Protein AF-A0A376UG35-F1 (afdb_monomer_lite)

Foldseek 3Di:
DDPLVCCVLQQVVVPDDCVVLVDDPDDPPDPVVSNVSSVVVCVVVVPDPDDDPDDPVNSVCSVVVVCVVVVVVVVVCVVCVVVCVVVVVDD

Organism: Escherichia coli (NCBI:txid562)

Secondary structure (DSSP, 8-state):
--HHHHHHHH-GGGTS-HHHHT--S-----HHHHHHHHHHHHHHTT---S-----HHHHHHHHTGGGHHHHHHHHHHHHTHHHHHHTT---

Radius of gyration: 17.56 Å; chains: 1; bounding box: 37×34×48 Å

pLDDT: mean 85.36, std 9.65, range [45.12, 94.12]

Structure (mmCIF, N/CA/C/O backbone):
data_AF-A0A376UG35-F1
#
_entry.id   AF-A0A376UG35-F1
#
loop_
_atom_site.group_PDB
_atom_site.id
_atom_site.type_symbol
_atom_site.label_atom_id
_atom_site.label_alt_id
_atom_site.label_comp_id
_atom_site.label_asym_id
_atom_site.label_entity_id
_atom_site.label_seq_id
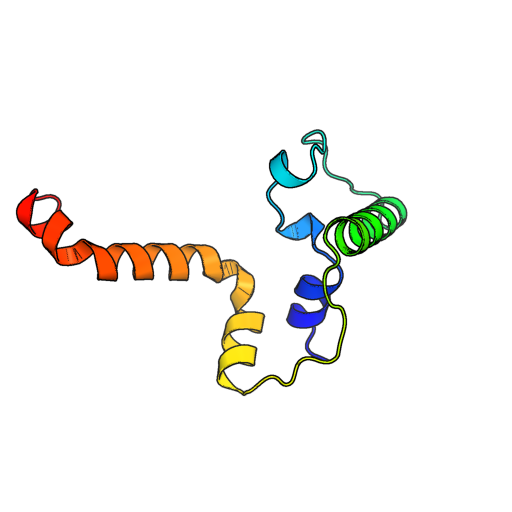_atom_site.pdbx_PDB_ins_code
_atom_site.Cartn_x
_atom_site.Cartn_y
_atom_site.Cartn_z
_atom_site.occupancy
_atom_site.B_iso_or_equiv
_atom_site.auth_seq_id
_atom_site.auth_comp_id
_atom_site.auth_asym_id
_atom_site.auth_atom_id
_atom_site.pdbx_PDB_model_num
ATOM 1 N N . MET A 1 1 ? 4.225 -10.642 13.104 1.00 60.91 1 MET A N 1
ATOM 2 C CA . MET A 1 1 ? 3.592 -9.963 11.948 1.00 60.91 1 MET A CA 1
ATOM 3 C C . MET A 1 1 ? 4.407 -8.727 11.614 1.00 60.91 1 MET A C 1
ATOM 5 O O . MET A 1 1 ? 4.689 -7.954 12.520 1.00 60.91 1 MET A O 1
ATOM 9 N N . ASN A 1 2 ? 4.849 -8.591 10.365 1.00 82.56 2 ASN A N 1
ATOM 10 C CA . ASN A 1 2 ? 5.712 -7.498 9.914 1.00 82.56 2 ASN A CA 1
ATOM 11 C C . ASN A 1 2 ? 5.038 -6.124 10.149 1.00 82.56 2 ASN A C 1
ATOM 13 O O . ASN A 1 2 ? 3.854 -5.961 9.852 1.00 82.56 2 ASN A O 1
ATOM 17 N N . LEU A 1 3 ? 5.767 -5.151 10.710 1.00 85.56 3 LEU A N 1
ATOM 18 C CA . LEU A 1 3 ? 5.226 -3.826 11.044 1.00 85.56 3 LEU A CA 1
ATOM 19 C C . LEU A 1 3 ? 4.799 -3.041 9.795 1.00 85.56 3 LEU A C 1
ATOM 21 O O . LEU A 1 3 ? 3.757 -2.389 9.811 1.00 85.56 3 LEU A O 1
ATOM 25 N N . ALA A 1 4 ? 5.579 -3.123 8.716 1.00 88.56 4 ALA A N 1
ATOM 26 C CA . ALA A 1 4 ? 5.257 -2.471 7.453 1.00 88.56 4 ALA A CA 1
ATOM 27 C C . ALA A 1 4 ? 3.988 -3.074 6.839 1.00 88.56 4 ALA A C 1
ATOM 29 O O . ALA A 1 4 ? 3.096 -2.335 6.435 1.00 88.56 4 ALA A O 1
ATOM 30 N N . LEU A 1 5 ? 3.842 -4.403 6.892 1.00 89.88 5 LEU A N 1
ATOM 31 C CA . LEU A 1 5 ? 2.618 -5.080 6.454 1.00 89.88 5 LEU A CA 1
ATOM 32 C C . LEU A 1 5 ? 1.386 -4.587 7.223 1.00 89.88 5 LEU A C 1
ATOM 34 O O . LEU A 1 5 ? 0.357 -4.313 6.618 1.00 89.88 5 LEU A O 1
ATOM 38 N N . ARG A 1 6 ? 1.491 -4.430 8.550 1.00 89.81 6 ARG A N 1
ATOM 39 C CA . ARG A 1 6 ? 0.388 -3.890 9.364 1.00 89.81 6 ARG A CA 1
ATOM 40 C C . ARG A 1 6 ? -0.013 -2.488 8.924 1.00 89.81 6 ARG A C 1
ATOM 42 O O . ARG A 1 6 ? -1.200 -2.210 8.842 1.00 89.81 6 ARG A O 1
ATOM 49 N N . LYS A 1 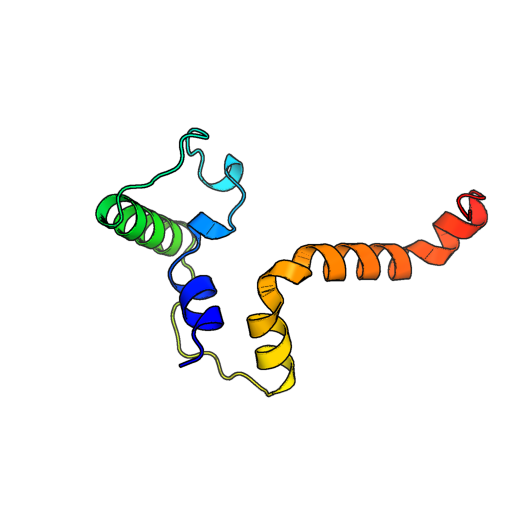7 ? 0.959 -1.622 8.630 1.00 91.00 7 LYS A N 1
ATOM 50 C CA . LYS A 1 7 ? 0.671 -0.276 8.120 1.00 91.00 7 LYS A CA 1
ATOM 51 C C . LYS A 1 7 ? -0.005 -0.319 6.751 1.00 91.00 7 LYS A C 1
ATOM 53 O O . LYS A 1 7 ? -0.949 0.421 6.534 1.00 91.00 7 LYS A O 1
ATOM 58 N N . ILE A 1 8 ? 0.435 -1.196 5.852 1.00 90.56 8 ILE A N 1
ATOM 59 C CA . ILE A 1 8 ? -0.187 -1.322 4.528 1.00 90.56 8 ILE A CA 1
ATOM 60 C C . ILE A 1 8 ? -1.634 -1.816 4.652 1.00 90.56 8 ILE A C 1
ATOM 62 O O . ILE A 1 8 ? -2.513 -1.264 4.013 1.00 90.56 8 ILE A O 1
ATOM 66 N N . ILE A 1 9 ? -1.899 -2.821 5.488 1.00 91.62 9 ILE A N 1
ATOM 67 C CA . ILE A 1 9 ? -3.243 -3.407 5.605 1.00 91.62 9 ILE A CA 1
ATOM 68 C C . ILE A 1 9 ? -4.207 -2.477 6.358 1.00 91.62 9 ILE A C 1
ATOM 70 O O . ILE A 1 9 ? -5.327 -2.260 5.909 1.00 91.62 9 ILE A O 1
ATOM 74 N N . TYR A 1 10 ? -3.786 -1.934 7.504 1.00 91.94 10 TYR A N 1
ATOM 75 C CA . TYR A 1 10 ? -4.687 -1.250 8.442 1.00 91.94 10 TYR A CA 1
ATOM 76 C C . TYR A 1 10 ? -4.599 0.279 8.404 1.00 91.94 10 TYR A C 1
ATOM 78 O O . TYR A 1 10 ? -5.349 0.950 9.111 1.00 91.94 10 TYR A O 1
ATOM 86 N N . ASP A 1 11 ? -3.687 0.853 7.615 1.00 92.25 11 ASP A N 1
ATOM 87 C CA . ASP A 1 11 ? -3.535 2.306 7.491 1.00 92.25 11 ASP A CA 1
ATOM 88 C C . ASP A 1 11 ? -3.578 2.799 6.032 1.00 92.25 11 ASP A C 1
ATOM 90 O O . ASP A 1 11 ? -2.661 3.495 5.584 1.00 92.25 11 ASP A O 1
ATOM 94 N N . PRO A 1 12 ? -4.645 2.477 5.268 1.00 91.56 12 PRO A N 1
ATOM 95 C CA . PRO A 1 12 ? -4.774 2.868 3.867 1.00 91.56 12 PRO A CA 1
ATOM 96 C C . PRO A 1 12 ? -4.722 4.377 3.634 1.00 91.56 12 PRO A C 1
ATOM 98 O O . PRO A 1 12 ? -4.201 4.824 2.610 1.00 91.56 12 PRO A O 1
ATOM 101 N N . ILE A 1 13 ? -5.186 5.184 4.590 1.00 91.06 13 ILE A N 1
ATOM 102 C CA . ILE A 1 13 ? -5.157 6.644 4.472 1.00 91.06 13 ILE A CA 1
ATOM 103 C C . ILE A 1 13 ? -3.729 7.215 4.387 1.00 91.06 13 ILE A C 1
ATOM 105 O O . ILE A 1 13 ? -3.548 8.326 3.900 1.00 91.06 13 ILE A O 1
ATOM 109 N N . SER A 1 14 ? -2.700 6.471 4.825 1.00 89.19 14 SER A N 1
ATOM 110 C CA . SER A 1 14 ? -1.293 6.893 4.702 1.00 89.19 14 SER A CA 1
ATOM 111 C C . SER A 1 14 ? -0.793 6.967 3.263 1.00 89.19 14 SER A C 1
ATOM 113 O O . SER A 1 14 ? 0.153 7.703 2.997 1.00 89.19 14 SER A O 1
ATOM 115 N N . TYR A 1 15 ? -1.355 6.172 2.352 1.00 88.88 15 TYR A N 1
ATOM 116 C CA . TYR A 1 15 ? -0.796 6.003 1.008 1.00 88.88 15 TYR A CA 1
ATOM 117 C C . TYR A 1 15 ? -1.829 6.116 -0.113 1.00 88.88 15 TYR A C 1
ATOM 119 O O . TYR A 1 15 ? -1.452 6.233 -1.280 1.00 88.88 15 TYR A O 1
ATOM 127 N N . ILE A 1 16 ? -3.126 6.062 0.196 1.00 89.38 16 ILE A N 1
ATOM 128 C CA . ILE A 1 16 ? -4.167 6.236 -0.811 1.00 89.38 16 ILE A CA 1
ATOM 129 C C . ILE A 1 16 ? -4.164 7.675 -1.331 1.00 89.38 16 ILE A C 1
ATOM 131 O O . ILE A 1 16 ? -4.008 8.641 -0.586 1.00 89.38 16 ILE A O 1
ATOM 135 N N . HIS A 1 17 ? -4.351 7.827 -2.639 1.00 87.19 17 HIS A N 1
ATOM 136 C CA . HIS A 1 17 ? -4.433 9.149 -3.238 1.00 87.19 17 HIS A CA 1
ATOM 137 C C . HIS A 1 17 ? -5.711 9.872 -2.759 1.00 87.19 17 HIS A C 1
ATOM 139 O O . HIS A 1 17 ? -6.790 9.285 -2.892 1.00 87.19 17 HIS A O 1
ATOM 145 N N . PRO A 1 18 ? -5.648 11.134 -2.281 1.00 85.56 18 PRO A N 1
ATOM 146 C CA . PRO A 1 18 ? -6.796 11.830 -1.683 1.00 85.56 18 PRO A CA 1
ATOM 147 C C . PRO A 1 18 ? -8.040 11.875 -2.577 1.00 85.56 18 PRO A C 1
ATOM 149 O O . PRO A 1 18 ? -9.159 11.667 -2.112 1.00 85.56 18 PRO A O 1
ATOM 152 N N . GLN A 1 19 ? -7.845 12.042 -3.891 1.00 85.88 19 GLN A N 1
ATOM 153 C CA . GLN A 1 19 ? -8.946 12.074 -4.863 1.00 85.88 19 GLN A CA 1
ATOM 154 C C . GLN A 1 19 ? -9.735 10.759 -4.944 1.00 85.88 19 GLN A C 1
ATOM 156 O O . GLN A 1 19 ? -10.877 10.778 -5.384 1.00 85.88 19 GLN A O 1
ATOM 161 N N . ARG A 1 20 ? -9.161 9.620 -4.527 1.00 85.06 20 ARG A N 1
ATOM 162 C CA . ARG A 1 20 ? -9.884 8.339 -4.508 1.00 85.06 20 ARG A CA 1
ATOM 163 C C . ARG A 1 20 ? -10.855 8.231 -3.336 1.00 85.06 20 ARG A C 1
ATOM 165 O O . ARG A 1 20 ? -11.764 7.421 -3.390 1.00 85.06 20 ARG A O 1
ATOM 172 N N . VAL A 1 21 ? -10.674 9.013 -2.276 1.00 82.94 21 VAL A N 1
ATOM 173 C CA . VAL A 1 21 ? -11.495 8.910 -1.055 1.00 82.94 21 VAL A CA 1
ATOM 174 C C . VAL A 1 21 ? -12.368 10.153 -0.863 1.00 82.94 21 VAL A C 1
ATOM 176 O O . VAL A 1 21 ? -13.062 10.270 0.137 1.00 82.94 21 VAL A O 1
ATOM 179 N N . SER A 1 22 ? -12.339 11.097 -1.815 1.00 79.06 22 SER A N 1
ATOM 180 C CA . SER A 1 22 ? -13.056 12.381 -1.732 1.00 79.06 22 SER A CA 1
ATOM 181 C C . SER A 1 22 ? -12.839 13.108 -0.396 1.00 79.06 22 SER A C 1
ATOM 183 O O . SER A 1 22 ? -13.700 13.852 0.066 1.00 79.06 22 SER A O 1
ATOM 185 N N . LEU A 1 23 ? -11.686 12.885 0.239 1.00 74.00 23 LEU A N 1
ATOM 186 C CA . LEU A 1 23 ? -11.318 13.553 1.476 1.00 74.00 23 LEU A CA 1
ATOM 187 C C . LEU A 1 23 ? -10.848 14.963 1.130 1.00 74.00 23 LEU A C 1
ATOM 189 O O . LEU A 1 23 ? -10.034 15.150 0.223 1.00 74.00 23 LEU A O 1
ATOM 193 N N . ASN A 1 24 ? -11.322 15.956 1.881 1.00 72.44 24 ASN A N 1
ATOM 194 C CA . ASN A 1 24 ? -10.693 17.272 1.870 1.00 72.44 24 ASN A CA 1
ATOM 195 C C . ASN A 1 24 ? -9.217 17.091 2.256 1.00 72.44 24 ASN A C 1
ATOM 197 O O . ASN A 1 24 ? -8.915 16.308 3.154 1.00 72.44 24 ASN A O 1
ATOM 201 N N . ASN A 1 25 ? -8.300 17.824 1.614 1.00 67.38 25 ASN A N 1
ATOM 202 C CA . ASN A 1 25 ? -6.841 17.703 1.808 1.00 67.38 25 ASN A CA 1
ATOM 203 C C . ASN A 1 25 ? -6.349 18.016 3.243 1.00 67.38 25 ASN A C 1
ATOM 205 O O . ASN A 1 25 ? -5.151 18.150 3.485 1.00 67.38 25 ASN A O 1
ATOM 209 N N . THR A 1 26 ? -7.256 18.170 4.203 1.00 73.06 26 THR A N 1
ATOM 210 C CA . THR A 1 26 ? -6.962 18.348 5.616 1.00 73.06 26 THR A CA 1
ATOM 211 C C . THR A 1 26 ? -6.458 17.037 6.226 1.00 73.06 26 THR A C 1
ATOM 213 O O . THR A 1 26 ? -7.176 16.033 6.188 1.00 73.06 26 THR A O 1
ATOM 216 N N . PRO A 1 27 ? -5.258 17.023 6.826 1.00 73.06 27 PRO A N 1
ATOM 217 C CA . PRO A 1 27 ? -4.721 15.823 7.448 1.00 73.06 27 PRO A CA 1
ATOM 218 C C . PRO A 1 27 ? -5.550 15.421 8.677 1.00 73.06 27 PRO A C 1
ATOM 220 O O . PRO A 1 27 ? -5.817 16.230 9.569 1.00 73.06 27 PRO A O 1
ATOM 223 N N . ILE A 1 28 ? -5.947 14.146 8.741 1.00 82.31 28 ILE A N 1
ATOM 224 C CA . ILE A 1 28 ? -6.653 13.572 9.893 1.00 82.31 28 ILE A CA 1
ATOM 225 C C . ILE A 1 28 ? -5.616 13.201 10.960 1.00 82.31 28 ILE A C 1
ATOM 227 O O . ILE A 1 28 ? -5.058 12.102 10.954 1.00 82.31 28 ILE A O 1
ATOM 231 N N . ASN A 1 29 ? -5.348 14.142 11.867 1.00 83.25 29 ASN A N 1
ATOM 232 C CA . ASN A 1 29 ? -4.339 13.987 12.924 1.00 83.25 29 ASN A CA 1
ATOM 233 C C . ASN A 1 29 ? -4.869 13.274 14.178 1.00 83.25 29 ASN A C 1
ATOM 235 O O . ASN A 1 29 ? -4.085 12.791 14.991 1.00 83.25 29 ASN A O 1
ATOM 239 N N . ASN A 1 30 ? -6.192 13.203 14.357 1.00 91.06 30 ASN A N 1
ATOM 240 C CA . ASN A 1 30 ? -6.782 12.510 15.497 1.00 91.06 30 ASN A CA 1
ATOM 241 C C . ASN A 1 30 ? -6.707 10.982 15.276 1.00 91.06 30 ASN A C 1
ATOM 243 O O . ASN A 1 30 ? -7.253 10.499 14.280 1.00 91.06 30 ASN A O 1
ATOM 247 N N . PRO A 1 31 ? -6.087 10.212 16.192 1.00 89.75 31 PRO A N 1
ATOM 248 C CA . PRO A 1 31 ? -5.879 8.774 16.012 1.00 89.75 31 PRO A CA 1
ATOM 249 C C . PRO A 1 31 ? -7.189 7.980 15.931 1.00 89.75 31 PRO A C 1
ATOM 251 O O . PRO A 1 31 ? -7.271 7.019 15.169 1.00 89.75 31 PRO A O 1
ATOM 254 N N . VAL A 1 32 ? -8.229 8.402 16.657 1.00 92.75 32 VAL A N 1
ATOM 255 C CA . VAL A 1 32 ? -9.548 7.752 16.636 1.00 92.75 32 VAL A CA 1
ATOM 256 C C . VAL A 1 32 ? -10.221 7.976 15.285 1.00 92.75 32 VAL A C 1
ATOM 258 O O . VAL A 1 32 ? -10.646 7.019 14.641 1.00 92.75 32 VAL A O 1
ATOM 261 N N . LEU A 1 33 ? -10.254 9.226 14.808 1.00 90.62 33 LEU A N 1
ATOM 262 C CA . LEU A 1 33 ? -10.825 9.549 13.494 1.00 90.62 33 LEU A CA 1
ATOM 263 C C . LEU A 1 33 ? -10.073 8.842 12.368 1.00 90.62 33 LEU A C 1
ATOM 265 O O . LEU A 1 33 ? -10.689 8.346 11.427 1.00 90.62 33 LEU A O 1
ATOM 269 N N . ARG A 1 34 ? -8.745 8.757 12.479 1.00 92.25 34 ARG A N 1
ATOM 270 C CA . ARG A 1 34 ? -7.909 8.041 11.518 1.00 92.25 34 ARG A CA 1
ATOM 271 C C . ARG A 1 34 ? -8.260 6.555 11.465 1.00 92.25 34 ARG A C 1
ATOM 273 O O . ARG A 1 34 ? -8.463 6.034 10.375 1.00 92.25 34 ARG A O 1
ATOM 280 N N . SER A 1 35 ? -8.390 5.902 12.622 1.00 93.06 35 SER A N 1
ATOM 281 C CA . SER A 1 35 ? -8.799 4.494 12.699 1.00 93.06 35 SER A CA 1
ATOM 282 C C . SER A 1 35 ? -10.165 4.265 12.053 1.00 93.06 35 SER A C 1
ATOM 284 O O . SER A 1 35 ? -10.306 3.358 11.242 1.00 93.06 35 SER A O 1
ATOM 286 N N . ILE A 1 36 ? -11.153 5.110 12.367 1.00 92.31 36 ILE A N 1
ATOM 287 C CA . ILE A 1 36 ? -12.505 5.013 11.796 1.00 92.31 36 ILE A CA 1
ATOM 288 C C . ILE A 1 36 ? -12.459 5.184 10.274 1.00 92.31 36 ILE A C 1
ATOM 290 O O . ILE A 1 36 ? -13.085 4.424 9.542 1.00 92.31 36 ILE A O 1
ATOM 294 N N . THR A 1 37 ? -11.687 6.157 9.790 1.00 91.44 37 THR A N 1
ATOM 295 C CA . THR A 1 37 ? -11.557 6.419 8.351 1.00 91.44 37 THR A CA 1
ATOM 296 C C . THR A 1 37 ? -10.890 5.248 7.630 1.00 91.44 37 THR A C 1
ATOM 298 O O . THR A 1 37 ? -11.335 4.857 6.556 1.00 91.44 37 THR A O 1
ATOM 301 N N . ASN A 1 38 ? -9.850 4.655 8.221 1.00 93.44 38 ASN A N 1
ATOM 302 C CA . ASN A 1 38 ? -9.192 3.472 7.669 1.00 93.44 38 ASN A CA 1
ATOM 303 C C . ASN A 1 38 ? -10.154 2.285 7.543 1.00 93.44 38 ASN A C 1
ATOM 305 O O . ASN A 1 38 ? -10.206 1.668 6.482 1.00 93.44 38 ASN A O 1
ATOM 309 N N . GLU A 1 39 ? -10.958 2.019 8.573 1.00 94.12 39 GLU A N 1
ATOM 310 C CA . GLU A 1 39 ? -12.002 0.984 8.536 1.00 94.12 39 GLU A CA 1
ATOM 311 C C . GLU A 1 39 ? -13.049 1.266 7.449 1.00 94.12 39 GLU A C 1
ATOM 313 O O . GLU A 1 39 ? -13.389 0.385 6.660 1.00 94.12 39 GLU A O 1
ATOM 318 N N . MET A 1 40 ? -13.511 2.517 7.330 1.00 92.75 40 MET A N 1
ATOM 319 C CA . MET A 1 40 ? -14.441 2.913 6.264 1.00 92.75 40 MET A CA 1
ATOM 320 C C . MET A 1 40 ? -13.862 2.655 4.870 1.00 92.75 40 MET A C 1
ATOM 322 O O . MET A 1 40 ? -14.573 2.147 4.007 1.00 92.75 40 MET A O 1
ATOM 326 N N . ILE A 1 41 ? -12.578 2.959 4.648 1.00 92.69 41 ILE A N 1
ATOM 327 C CA . ILE A 1 41 ? -11.901 2.700 3.369 1.00 92.69 41 ILE A CA 1
ATOM 328 C C . ILE A 1 41 ? -11.841 1.194 3.084 1.00 92.69 41 ILE A C 1
ATOM 330 O O . ILE A 1 41 ? -12.154 0.774 1.970 1.00 92.69 41 ILE A O 1
ATOM 334 N N . VAL A 1 42 ? -11.462 0.379 4.073 1.00 93.19 42 VAL A N 1
ATOM 335 C CA . VAL A 1 42 ? -11.399 -1.085 3.930 1.00 93.19 42 VAL A CA 1
ATOM 336 C C . VAL A 1 42 ? -12.761 -1.650 3.530 1.00 93.19 42 VAL A C 1
ATOM 338 O O . VAL A 1 42 ? -12.840 -2.414 2.568 1.00 93.19 42 VAL A O 1
ATOM 341 N N . LEU A 1 43 ? -13.833 -1.223 4.201 1.00 92.88 43 LEU A N 1
ATOM 342 C CA . LEU A 1 43 ? -15.197 -1.672 3.915 1.00 92.88 43 LEU A CA 1
ATOM 343 C C . LEU A 1 43 ? -15.702 -1.183 2.553 1.00 92.88 43 LEU A C 1
ATOM 345 O O . LEU A 1 43 ? -16.246 -1.970 1.782 1.00 92.88 43 LEU A O 1
ATOM 349 N N . GLN A 1 44 ? -15.498 0.096 2.231 1.00 91.44 44 GLN A N 1
ATOM 350 C CA . GLN A 1 44 ? -15.979 0.699 0.986 1.00 91.44 44 GLN A CA 1
ATOM 351 C C . GLN A 1 44 ? -15.371 0.034 -0.254 1.00 91.44 44 GLN A C 1
ATOM 353 O O . GLN A 1 44 ? -16.054 -0.136 -1.263 1.00 91.44 44 GLN A O 1
ATOM 358 N N . TYR A 1 45 ? -14.094 -0.339 -0.180 1.00 90.88 45 TYR A N 1
ATOM 359 C CA . TYR A 1 45 ? -13.373 -0.981 -1.278 1.00 90.88 45 TYR A CA 1
ATOM 360 C C . TYR A 1 45 ? -13.324 -2.508 -1.173 1.00 90.88 45 TYR A C 1
ATOM 362 O O . TYR A 1 45 ? -12.689 -3.143 -2.014 1.00 90.88 45 TYR A O 1
ATOM 370 N N . ASN A 1 46 ? -13.988 -3.092 -0.169 1.00 92.69 46 ASN A N 1
ATOM 371 C CA . ASN A 1 46 ? -13.975 -4.526 0.115 1.00 92.69 46 ASN A CA 1
ATOM 372 C C . ASN A 1 46 ? -12.544 -5.107 0.138 1.00 92.69 46 ASN A C 1
ATOM 374 O O . ASN A 1 46 ? -12.243 -6.108 -0.516 1.00 92.69 46 ASN A O 1
ATOM 378 N N . LEU A 1 47 ? -11.629 -4.417 0.829 1.00 91.50 47 LEU A N 1
ATOM 379 C CA . LEU A 1 47 ? -10.222 -4.807 0.900 1.00 91.50 47 LEU A CA 1
ATOM 380 C C . LEU A 1 47 ? -10.061 -6.027 1.810 1.00 91.50 47 LEU A C 1
ATOM 382 O O . LEU A 1 47 ? -10.575 -6.058 2.926 1.00 91.50 47 LEU A O 1
ATOM 386 N N . SER A 1 48 ? -9.299 -7.020 1.349 1.00 90.38 48 SER A N 1
ATOM 387 C CA . SER A 1 48 ? -8.991 -8.193 2.167 1.00 90.38 48 SER A CA 1
ATOM 388 C C . SER A 1 48 ? -8.008 -7.845 3.285 1.00 90.38 48 SER A C 1
ATOM 390 O O . SER A 1 48 ? -6.975 -7.210 3.063 1.00 90.38 48 SER A O 1
ATOM 392 N N . VAL A 1 49 ? -8.332 -8.325 4.483 1.00 86.88 49 VAL A N 1
ATOM 393 C CA . VAL A 1 49 ? -7.530 -8.211 5.712 1.00 86.88 49 VAL A CA 1
ATOM 394 C C . VAL A 1 49 ? -7.012 -9.595 6.142 1.00 86.88 49 VAL A C 1
ATOM 396 O O . VAL A 1 49 ? -6.558 -9.800 7.267 1.00 86.88 49 VAL A O 1
ATOM 399 N N . GLU A 1 50 ? -7.123 -10.587 5.259 1.00 87.00 50 GLU A N 1
ATOM 400 C CA . GLU A 1 50 ? -6.770 -11.969 5.557 1.00 87.00 50 GLU A CA 1
ATOM 401 C C . GLU A 1 50 ? -5.257 -12.175 5.717 1.00 87.00 50 GLU A C 1
ATOM 403 O O . GLU A 1 50 ? -4.421 -11.312 5.436 1.00 87.00 50 GLU A O 1
ATOM 408 N N . HIS A 1 51 ? -4.888 -13.367 6.185 1.00 80.38 51 HIS A N 1
ATOM 409 C CA . HIS A 1 51 ? -3.492 -13.756 6.297 1.00 80.38 51 HIS A CA 1
ATOM 410 C C . HIS A 1 51 ? -2.892 -13.968 4.905 1.00 80.38 51 HIS A C 1
ATOM 412 O O . HIS A 1 51 ? -3.178 -14.949 4.224 1.00 80.38 51 HIS A O 1
ATOM 418 N N . PHE A 1 52 ? -1.999 -13.067 4.506 1.00 83.19 52 PHE A N 1
ATOM 419 C CA . PHE A 1 52 ? -1.226 -13.216 3.280 1.00 83.19 52 PHE A CA 1
ATOM 420 C C . PHE A 1 52 ? -0.069 -14.199 3.490 1.00 83.19 52 PHE A C 1
ATOM 422 O O . PHE A 1 52 ? 0.743 -14.033 4.405 1.00 83.19 52 PHE A O 1
ATOM 429 N N . ASN A 1 53 ? 0.044 -15.201 2.615 1.00 85.38 53 ASN A N 1
ATOM 430 C CA . ASN A 1 53 ? 1.226 -16.055 2.560 1.00 85.38 53 ASN A CA 1
ATOM 431 C C . ASN A 1 53 ? 2.355 -15.304 1.836 1.00 85.38 53 ASN A C 1
ATOM 433 O O . ASN A 1 53 ? 2.348 -15.176 0.611 1.00 85.38 53 ASN A O 1
ATOM 437 N N . LEU A 1 54 ? 3.293 -14.752 2.604 1.00 86.25 54 LEU A N 1
ATOM 438 C CA . LEU A 1 54 ? 4.374 -13.921 2.082 1.00 86.25 54 LEU A CA 1
ATOM 439 C C . LEU A 1 54 ? 5.665 -14.727 1.960 1.00 86.25 54 LEU A C 1
ATOM 441 O O . LEU A 1 54 ? 6.175 -15.253 2.948 1.00 86.25 54 LEU A O 1
ATOM 445 N N . ASN A 1 55 ? 6.237 -14.758 0.757 1.00 90.12 55 ASN A N 1
ATOM 446 C CA . ASN A 1 55 ? 7.596 -15.253 0.551 1.00 90.12 55 ASN A CA 1
ATOM 447 C C . ASN A 1 55 ? 8.644 -14.184 0.934 1.00 90.12 55 ASN A C 1
ATOM 449 O O . ASN A 1 55 ? 8.329 -13.008 1.142 1.00 90.12 55 ASN A O 1
ATOM 453 N N . SER A 1 56 ? 9.912 -14.588 1.020 1.00 86.12 56 SER A N 1
ATOM 454 C CA . SER A 1 56 ? 11.024 -13.712 1.421 1.00 86.12 56 SER A CA 1
ATOM 455 C C . SER A 1 56 ? 11.194 -12.488 0.512 1.00 86.12 56 SER A C 1
ATOM 457 O O . SER A 1 56 ? 11.448 -11.388 1.007 1.00 86.12 56 SER A O 1
ATOM 459 N N . SER A 1 57 ? 10.995 -12.641 -0.798 1.00 87.12 57 SER A N 1
ATOM 460 C CA . SER A 1 57 ? 11.068 -11.542 -1.768 1.00 87.12 57 SER A CA 1
ATOM 461 C C . SER A 1 57 ? 9.966 -10.500 -1.550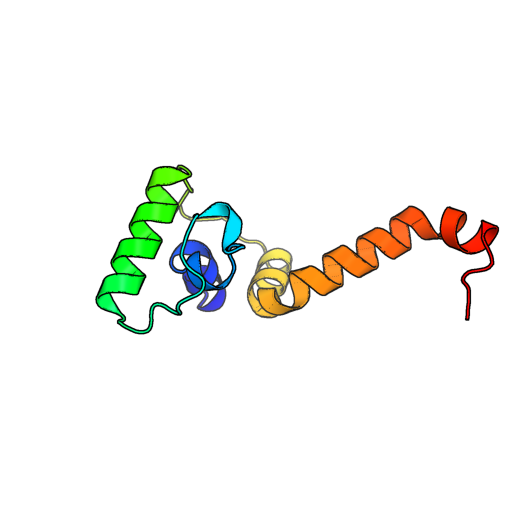 1.00 87.12 57 SER A C 1
ATOM 463 O O . SER A 1 57 ? 10.238 -9.303 -1.548 1.00 87.12 57 SER A O 1
ATOM 465 N N . LEU A 1 58 ? 8.725 -10.927 -1.301 1.00 87.25 58 LEU A N 1
ATOM 466 C CA . LEU A 1 58 ? 7.599 -10.029 -1.025 1.00 87.25 58 LEU A CA 1
ATOM 467 C C . LEU A 1 58 ? 7.796 -9.261 0.282 1.00 87.25 58 LEU A C 1
ATOM 469 O O . LEU A 1 58 ? 7.498 -8.070 0.345 1.00 87.25 58 LEU A O 1
ATOM 473 N N . ILE A 1 59 ? 8.356 -9.910 1.306 1.00 89.94 59 ILE A N 1
ATOM 474 C CA . ILE A 1 59 ? 8.698 -9.249 2.573 1.00 89.94 59 ILE A CA 1
ATOM 475 C C . ILE A 1 59 ? 9.685 -8.099 2.338 1.00 89.94 59 ILE A C 1
ATOM 477 O O . ILE A 1 59 ? 9.529 -7.034 2.939 1.00 89.94 59 ILE A O 1
ATOM 481 N N . TYR A 1 60 ? 10.665 -8.277 1.447 1.00 89.19 60 TYR A N 1
ATOM 482 C CA . TYR A 1 60 ? 11.597 -7.210 1.085 1.00 89.19 60 TYR A CA 1
ATOM 483 C C . TYR A 1 60 ? 10.877 -6.004 0.467 1.00 89.19 60 TYR A C 1
ATOM 485 O O . TYR A 1 60 ? 11.117 -4.873 0.891 1.00 89.19 60 TYR A O 1
ATOM 493 N N . TYR A 1 61 ? 9.951 -6.222 -0.470 1.00 87.62 61 TYR A N 1
ATOM 494 C CA . TYR A 1 61 ? 9.173 -5.130 -1.067 1.00 87.62 61 TYR A CA 1
ATOM 495 C C . TYR A 1 61 ? 8.258 -4.435 -0.058 1.00 87.62 61 TYR A C 1
ATOM 497 O O . TYR A 1 61 ? 8.203 -3.210 -0.029 1.00 87.62 61 TYR A O 1
ATOM 505 N N . ILE A 1 62 ? 7.594 -5.198 0.812 1.00 90.94 62 ILE A N 1
ATOM 506 C CA . ILE A 1 62 ? 6.733 -4.660 1.874 1.00 90.94 62 ILE A CA 1
ATOM 507 C C . ILE A 1 62 ? 7.529 -3.769 2.831 1.00 90.94 62 ILE A C 1
ATOM 509 O O . ILE A 1 62 ? 7.076 -2.686 3.192 1.00 90.94 62 ILE A O 1
ATOM 513 N N . ASN A 1 63 ? 8.737 -4.187 3.213 1.00 91.00 63 ASN A N 1
ATOM 514 C CA . ASN A 1 63 ? 9.610 -3.377 4.064 1.00 91.00 63 ASN A CA 1
ATOM 515 C C . ASN A 1 63 ? 10.065 -2.081 3.384 1.00 91.00 63 ASN A C 1
ATOM 517 O O . ASN A 1 63 ? 10.308 -1.087 4.063 1.00 91.00 63 ASN A O 1
ATOM 521 N N . ASN A 1 64 ? 10.150 -2.084 2.055 1.00 90.69 64 ASN A N 1
ATOM 522 C CA . ASN A 1 64 ? 10.581 -0.954 1.241 1.00 90.69 64 ASN A CA 1
ATOM 523 C C . ASN A 1 64 ? 9.413 -0.288 0.497 1.00 90.69 64 ASN A C 1
ATOM 525 O O . ASN A 1 64 ? 9.612 0.306 -0.561 1.00 90.69 64 ASN A O 1
ATOM 529 N N . TRP A 1 65 ? 8.196 -0.359 1.048 1.00 88.75 65 TRP A N 1
ATOM 530 C CA . TRP A 1 65 ? 6.971 0.130 0.402 1.00 88.75 65 TRP A CA 1
ATOM 531 C C . TRP A 1 65 ? 7.059 1.586 -0.075 1.00 88.75 65 TRP A C 1
ATOM 533 O O . TRP A 1 65 ? 6.540 1.935 -1.129 1.00 88.75 65 TRP A O 1
ATOM 543 N N . ASN A 1 66 ? 7.793 2.432 0.648 1.00 88.56 66 ASN A N 1
ATOM 544 C CA . ASN A 1 66 ? 7.994 3.840 0.291 1.00 88.56 66 ASN A CA 1
ATOM 545 C C . ASN A 1 66 ? 8.724 4.026 -1.055 1.00 88.56 66 ASN A C 1
ATOM 547 O O . ASN A 1 66 ? 8.578 5.065 -1.691 1.00 88.56 66 ASN A O 1
ATOM 551 N N . LEU A 1 67 ? 9.500 3.030 -1.495 1.00 90.94 67 LEU A N 1
ATOM 552 C CA . LEU A 1 67 ? 10.205 3.030 -2.779 1.00 90.94 67 LEU A CA 1
ATOM 553 C C . LEU A 1 67 ? 9.342 2.489 -3.924 1.00 90.94 67 LEU A C 1
ATOM 555 O O . LEU A 1 67 ? 9.761 2.534 -5.079 1.00 90.94 67 LEU A O 1
ATOM 559 N N . PHE A 1 68 ? 8.133 1.998 -3.638 1.00 87.81 68 PHE A N 1
ATOM 560 C CA . PHE A 1 68 ? 7.241 1.433 -4.646 1.00 87.81 68 PHE A CA 1
ATOM 561 C C . PHE A 1 68 ? 6.984 2.370 -5.841 1.00 87.81 68 PHE A C 1
ATOM 563 O O . PHE A 1 68 ? 7.126 1.910 -6.975 1.00 87.81 68 PHE A O 1
ATOM 570 N N . PRO A 1 69 ? 6.722 3.682 -5.658 1.00 89.06 69 PRO A N 1
ATOM 571 C CA . PRO A 1 69 ? 6.575 4.599 -6.789 1.00 89.06 69 PRO A CA 1
ATOM 572 C C . PRO A 1 69 ? 7.822 4.668 -7.682 1.00 89.06 69 PRO A C 1
ATOM 574 O O . PRO A 1 69 ? 7.702 4.740 -8.903 1.00 89.06 69 PRO A O 1
ATOM 577 N N . LEU A 1 70 ? 9.017 4.597 -7.087 1.00 91.81 70 LEU A N 1
ATOM 578 C CA . LEU A 1 70 ? 10.285 4.615 -7.813 1.00 91.81 70 LEU A CA 1
ATOM 579 C C . LEU A 1 70 ? 10.488 3.322 -8.615 1.00 9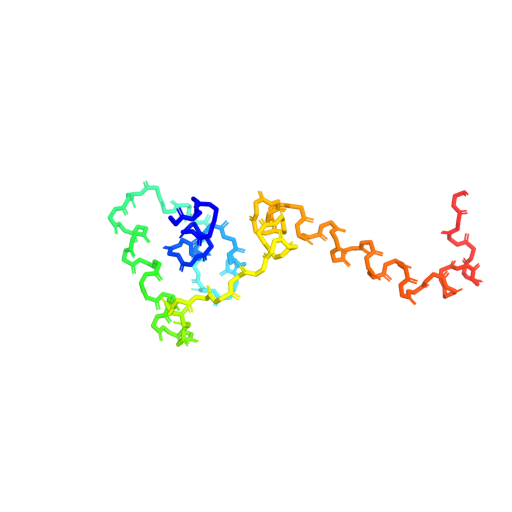1.81 70 LEU A C 1
ATOM 581 O O . LEU A 1 70 ? 10.890 3.377 -9.776 1.00 91.81 70 LEU A O 1
ATOM 585 N N . PHE A 1 71 ? 10.148 2.166 -8.035 1.00 89.38 71 PHE A N 1
ATOM 586 C CA . PHE A 1 71 ? 10.158 0.895 -8.763 1.00 89.38 71 PHE A CA 1
ATOM 587 C C . PHE A 1 71 ? 9.199 0.918 -9.957 1.00 89.38 71 PHE A C 1
ATOM 589 O O . PHE A 1 71 ? 9.578 0.487 -11.046 1.00 89.38 71 PHE A O 1
ATOM 596 N N . CYS A 1 72 ? 7.992 1.466 -9.789 1.00 89.25 72 CYS A N 1
ATOM 597 C CA . CYS A 1 72 ? 7.034 1.643 -10.881 1.00 89.25 72 CYS A CA 1
ATOM 598 C C . CYS A 1 72 ? 7.587 2.557 -11.982 1.00 89.25 72 CYS A C 1
ATOM 600 O O . CYS A 1 72 ? 7.486 2.227 -13.164 1.00 89.25 72 CYS A O 1
ATOM 602 N N . LEU A 1 73 ? 8.218 3.672 -11.601 1.00 90.88 73 LEU A N 1
ATOM 603 C CA . LEU A 1 73 ? 8.831 4.613 -12.536 1.00 90.88 73 LEU A CA 1
ATOM 604 C C . LEU A 1 73 ? 9.948 3.951 -13.356 1.00 90.88 73 LEU A C 1
ATOM 606 O O . LEU A 1 73 ? 9.925 4.013 -14.584 1.00 90.88 73 LEU A O 1
ATOM 610 N N . PHE A 1 74 ? 10.900 3.280 -12.700 1.00 91.75 74 PHE A N 1
ATOM 611 C CA . PHE A 1 74 ? 11.993 2.592 -13.392 1.00 91.75 74 PHE A CA 1
ATOM 612 C C . PHE A 1 74 ? 11.512 1.422 -14.247 1.00 91.75 74 PHE A C 1
ATOM 614 O O . PHE A 1 74 ? 12.031 1.222 -15.343 1.00 91.75 74 PHE A O 1
ATOM 621 N N . SER A 1 75 ? 10.484 0.697 -13.802 1.00 89.75 75 SER A N 1
ATOM 622 C CA . SER A 1 75 ? 9.850 -0.348 -14.614 1.00 89.75 75 SER A CA 1
ATOM 623 C C . SER A 1 75 ? 9.245 0.241 -15.891 1.00 89.75 75 SER A C 1
ATOM 625 O O . SER A 1 75 ? 9.423 -0.318 -16.972 1.00 89.75 75 SER A O 1
ATOM 627 N N . GLY A 1 76 ? 8.596 1.406 -15.787 1.00 90.25 76 GLY A N 1
ATOM 628 C CA . GLY A 1 76 ? 8.094 2.157 -16.935 1.00 90.25 76 GLY A CA 1
ATOM 629 C C . GLY A 1 76 ? 9.212 2.596 -17.884 1.00 90.25 76 GLY A C 1
ATOM 630 O O . GLY A 1 76 ? 9.123 2.342 -19.084 1.00 90.25 76 GLY A O 1
ATOM 631 N N . TYR A 1 77 ? 10.292 3.191 -17.367 1.00 89.19 77 TYR A N 1
ATOM 632 C CA . TYR A 1 77 ? 11.450 3.568 -18.188 1.00 89.19 77 TYR A CA 1
ATOM 633 C C . TYR A 1 77 ? 12.059 2.375 -18.914 1.00 89.19 77 TYR A C 1
ATOM 635 O O . TYR A 1 77 ? 12.327 2.458 -20.109 1.00 89.19 77 TYR A O 1
ATOM 643 N N . HIS A 1 78 ? 12.235 1.257 -18.212 1.00 89.62 78 HIS A N 1
ATOM 644 C CA . HIS A 1 78 ? 12.756 0.038 -18.810 1.00 89.62 78 HIS A CA 1
ATOM 645 C C . HIS A 1 78 ? 11.843 -0.471 -19.934 1.00 89.62 78 HIS A C 1
ATOM 647 O O . HIS A 1 78 ? 12.330 -0.826 -21.005 1.00 89.62 78 HIS A O 1
ATOM 653 N N . PHE A 1 79 ? 10.524 -0.462 -19.721 1.00 90.88 79 PHE A N 1
ATOM 654 C CA . PHE A 1 79 ? 9.549 -0.904 -20.719 1.00 90.88 79 PHE A CA 1
ATOM 655 C C . PHE A 1 79 ? 9.532 -0.013 -21.972 1.00 90.88 79 PHE A C 1
ATOM 657 O O . PHE A 1 79 ? 9.430 -0.514 -23.087 1.00 90.88 79 PHE A O 1
ATOM 664 N N . TYR A 1 80 ? 9.673 1.304 -21.811 1.00 87.19 80 TYR A N 1
ATOM 665 C CA . TYR A 1 80 ? 9.618 2.271 -22.914 1.00 87.19 80 TYR A CA 1
ATOM 666 C C . TYR A 1 80 ? 10.994 2.710 -23.437 1.00 87.19 80 TYR A C 1
ATOM 668 O O . TYR A 1 80 ? 11.071 3.646 -24.236 1.00 87.19 80 TYR A O 1
ATOM 676 N N . ARG A 1 81 ? 12.078 2.043 -23.022 1.00 85.31 81 ARG A N 1
ATOM 677 C CA . ARG A 1 81 ? 13.465 2.449 -23.309 1.00 85.31 81 ARG A CA 1
ATOM 678 C 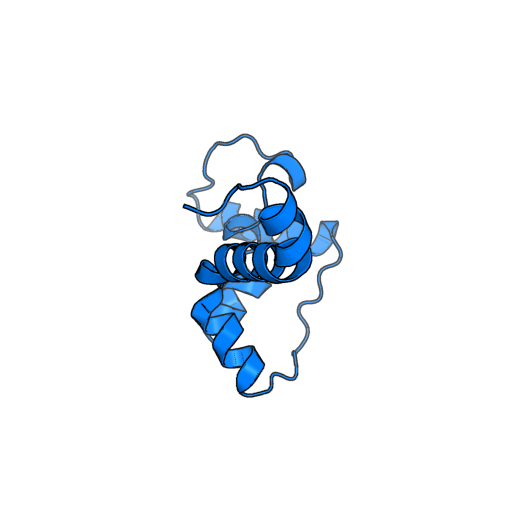C . ARG A 1 81 ? 13.740 2.701 -24.796 1.00 85.31 81 ARG A C 1
ATOM 680 O O . ARG A 1 81 ? 14.398 3.676 -25.133 1.00 85.31 81 ARG A O 1
ATOM 687 N N . GLU A 1 82 ? 13.193 1.864 -25.678 1.00 81.62 82 GLU A N 1
ATOM 688 C CA . GLU A 1 82 ? 13.405 1.947 -27.131 1.00 81.62 82 GLU A CA 1
ATOM 689 C C . GLU A 1 82 ? 12.745 3.201 -27.712 1.00 81.62 82 GLU A C 1
ATOM 691 O O . GLU A 1 82 ? 13.379 3.961 -28.437 1.00 81.62 82 GLU A O 1
ATOM 696 N N . ARG A 1 83 ? 11.517 3.512 -27.278 1.00 80.06 83 ARG A N 1
ATOM 697 C CA . ARG A 1 83 ? 10.808 4.735 -27.687 1.00 80.06 83 ARG A CA 1
ATOM 698 C C . ARG A 1 83 ? 11.472 6.007 -27.166 1.00 80.06 83 ARG A C 1
ATOM 700 O O . ARG A 1 83 ? 11.395 7.048 -27.816 1.00 80.06 83 ARG A O 1
ATOM 707 N N . PHE A 1 84 ? 12.090 5.949 -25.987 1.00 75.19 84 PHE A N 1
ATOM 708 C CA . PHE A 1 84 ? 12.882 7.067 -25.474 1.00 75.19 84 PHE A CA 1
ATOM 709 C C . PHE A 1 84 ? 14.196 7.237 -26.250 1.00 75.19 84 PHE A C 1
ATOM 711 O O . PHE A 1 84 ? 1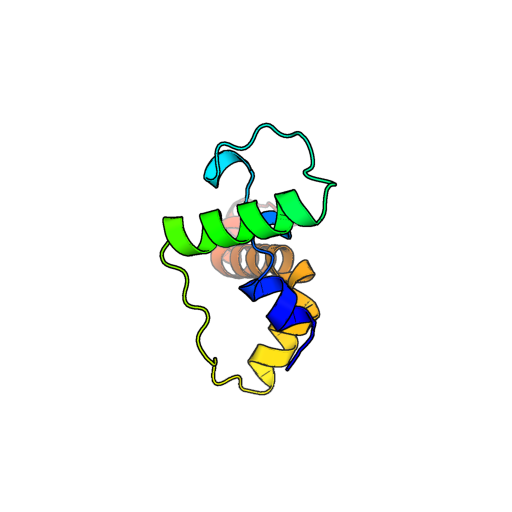4.624 8.373 -26.459 1.00 75.19 84 PHE A O 1
ATOM 718 N N . ALA A 1 85 ? 14.785 6.140 -26.743 1.00 77.94 85 ALA A N 1
ATOM 719 C CA . ALA A 1 85 ? 16.028 6.157 -27.520 1.00 77.94 85 ALA A CA 1
ATOM 720 C C . ALA A 1 85 ? 15.821 6.758 -28.904 1.00 77.94 85 ALA A C 1
ATOM 722 O O . ALA A 1 85 ? 16.584 7.623 -29.324 1.00 77.94 85 ALA A O 1
ATOM 723 N N . GLU A 1 86 ? 14.727 6.384 -29.564 1.00 70.31 86 GLU A N 1
ATOM 724 C CA . GLU A 1 86 ? 14.344 6.915 -30.874 1.00 70.31 86 GLU A CA 1
ATOM 725 C C . GLU A 1 86 ? 14.051 8.421 -30.856 1.00 70.31 86 GLU A C 1
ATOM 727 O O . GLU A 1 86 ? 14.270 9.109 -31.850 1.00 70.31 86 GLU A O 1
ATOM 732 N N . ARG A 1 87 ? 13.567 8.961 -29.730 1.00 67.06 87 ARG A N 1
ATOM 733 C CA . ARG A 1 87 ? 13.242 10.391 -29.592 1.00 67.06 87 ARG A CA 1
ATOM 734 C C . ARG A 1 87 ? 14.424 11.261 -29.154 1.00 67.06 87 ARG A C 1
ATOM 736 O O . ARG A 1 87 ? 14.223 12.451 -28.930 1.00 67.06 87 ARG A O 1
ATOM 743 N N . GLY A 1 88 ? 15.626 10.696 -29.011 1.00 59.53 88 GLY A N 1
ATOM 744 C CA . GLY A 1 88 ? 16.823 11.443 -28.612 1.00 59.53 88 GLY A CA 1
ATOM 745 C C . GLY A 1 88 ? 16.782 11.996 -27.181 1.00 59.53 88 GLY A C 1
ATOM 746 O O . GLY A 1 88 ? 17.576 12.866 -26.847 1.00 59.53 88 GLY A O 1
ATOM 747 N N . PHE A 1 89 ? 15.886 11.499 -26.318 1.00 54.66 89 PHE A N 1
ATOM 748 C CA . PHE A 1 89 ? 15.815 11.869 -24.895 1.00 54.66 89 PHE A CA 1
ATOM 749 C C . PHE A 1 89 ? 16.787 11.033 -24.048 1.00 54.66 89 PHE A C 1
ATOM 751 O O . PHE A 1 89 ? 16.434 10.510 -22.991 1.00 54.66 89 PHE A O 1
ATOM 758 N N . PHE A 1 90 ? 18.018 10.892 -24.524 1.00 51.56 90 PHE A N 1
ATOM 759 C CA . PHE A 1 90 ? 19.132 10.440 -23.705 1.00 51.56 90 PHE A CA 1
ATOM 760 C C . PHE A 1 90 ? 19.986 11.671 -23.401 1.00 51.56 90 PHE A C 1
ATOM 762 O O . PHE A 1 90 ? 20.394 12.376 -24.322 1.00 51.56 90 PHE A O 1
ATOM 769 N N . LEU A 1 91 ? 20.148 11.954 -22.104 1.00 45.12 91 LEU A N 1
ATOM 770 C CA . LEU A 1 91 ? 21.188 12.847 -21.583 1.00 45.12 91 LEU A CA 1
ATOM 771 C C . LEU A 1 91 ? 22.560 12.454 -22.141 1.00 45.12 91 LEU A C 1
ATOM 773 O O . LEU A 1 91 ? 22.816 11.229 -22.217 1.00 45.12 91 LEU A O 1
#

Sequence (91 aa):
MNLALRKIIYDPISYIHPQRVSLNNTPINNPVLRSITNEMIVLQYNLSVEHFNLNSSLIYYINNWNLFPLFCLFSGYHFYRERFAERGFFL

InterPro domains:
  IPR013388 Type III secretion apparatus protein OrgA/MxiK [PF09482] (5-90)